Protein AF-A0A9E3WDY3-F1 (afdb_monomer_lite)

Radius of gyration: 17.1 Å; chains: 1; bounding box: 46×29×42 Å

Foldseek 3Di:
DVVVVVLVVLCVVCVPDQLVRDDLVLLLPQSSLVNSCVNCVVVVHDDPSSVVNNVVSVVVVVVVVVVVVVVVVVVCVVVDDD

pLDDT: mean 90.79, std 11.19, range [48.81, 98.44]

Secondary structure (DSSP, 8-state):
-THHHHHHHHHHHHHT--GGGS-HHHHTSHHHHHHHHH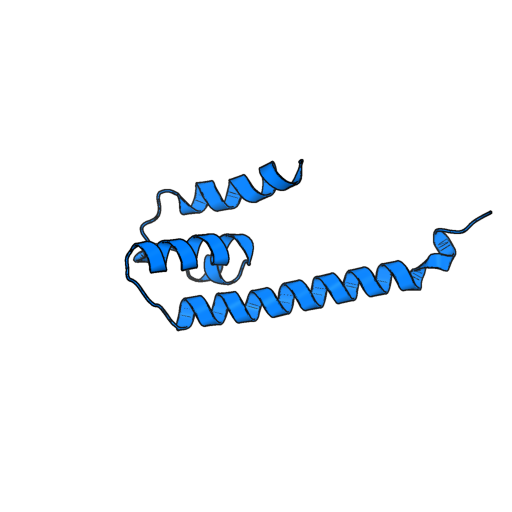HHHHTT---HHHHHHHHHHHHHHHHHHHHHHHHHHHTGGGT---

Sequence (82 aa):
SPLMFIAIIPAYLVMYKMPNEIPISYFAIPVFGTISVFKELLYGIVNMTHIGIFVFSSIIYVGISVYLAALMFKQEWALFRV

Structure (mmCIF, N/CA/C/O backbone):
data_AF-A0A9E3WDY3-F1
#
_entry.id   AF-A0A9E3WDY3-F1
#
loop_
_atom_site.group_PDB
_atom_site.id
_atom_site.type_symbol
_atom_site.label_atom_id
_atom_site.label_alt_id
_atom_site.label_comp_id
_atom_site.label_asym_id
_atom_site.label_entity_id
_atom_site.label_seq_id
_atom_site.pdbx_PDB_ins_code
_atom_site.Cartn_x
_atom_site.Cartn_y
_atom_site.Cartn_z
_atom_site.occupancy
_atom_site.B_iso_or_equiv
_atom_site.auth_seq_id
_atom_site.auth_comp_id
_atom_site.auth_asym_id
_atom_site.auth_atom_id
_atom_site.pdbx_PDB_model_num
ATOM 1 N N . SER A 1 1 ? -12.234 14.191 -6.469 1.00 82.56 1 SER A N 1
ATOM 2 C CA . SER A 1 1 ? -12.301 13.556 -5.135 1.00 82.56 1 SER A CA 1
ATOM 3 C C . SER A 1 1 ? -10.957 13.728 -4.442 1.00 82.56 1 SER A C 1
ATOM 5 O O . SER A 1 1 ? -9.955 13.508 -5.117 1.00 82.56 1 SER A O 1
ATOM 7 N N . PRO A 1 2 ? -10.903 14.089 -3.145 1.00 85.50 2 PRO A N 1
ATOM 8 C CA . PRO A 1 2 ? -9.656 14.173 -2.372 1.00 85.50 2 PRO A CA 1
ATOM 9 C C . PRO A 1 2 ? -8.782 12.909 -2.451 1.00 85.50 2 PRO A C 1
ATOM 11 O O . PRO A 1 2 ? -7.559 12.997 -2.419 1.00 85.50 2 PRO A O 1
ATOM 14 N N . LEU A 1 3 ? -9.400 11.741 -2.664 1.00 85.31 3 LEU A N 1
ATOM 15 C CA . LEU A 1 3 ? -8.712 10.457 -2.851 1.00 85.31 3 LEU A CA 1
ATOM 16 C C . LEU A 1 3 ? -7.748 10.447 -4.046 1.00 85.31 3 LEU A C 1
ATOM 18 O O . LEU A 1 3 ? -6.741 9.746 -4.024 1.00 85.31 3 LEU A O 1
ATOM 22 N N . MET A 1 4 ? -8.032 11.245 -5.079 1.00 87.19 4 MET A N 1
ATOM 23 C CA . MET A 1 4 ? -7.197 11.316 -6.276 1.00 87.19 4 MET A CA 1
ATOM 24 C C . MET A 1 4 ? -5.799 11.855 -5.952 1.00 87.19 4 MET A C 1
ATOM 26 O O . MET A 1 4 ? -4.819 11.337 -6.474 1.00 87.19 4 MET A O 1
ATOM 30 N N . PHE A 1 5 ? -5.686 12.828 -5.041 1.00 86.38 5 PHE A N 1
ATOM 31 C CA . PHE A 1 5 ? -4.388 13.368 -4.626 1.00 86.38 5 PHE A CA 1
ATOM 32 C C . PHE A 1 5 ? -3.522 12.309 -3.943 1.00 86.38 5 PHE A C 1
ATOM 34 O O . PHE A 1 5 ? -2.321 12.243 -4.186 1.00 86.38 5 PHE A O 1
ATOM 41 N N . ILE A 1 6 ? -4.139 11.435 -3.145 1.00 88.38 6 ILE A N 1
ATOM 42 C CA . ILE A 1 6 ? -3.441 10.330 -2.481 1.00 88.38 6 ILE A CA 1
ATOM 43 C C . ILE A 1 6 ? -2.992 9.289 -3.511 1.00 88.38 6 ILE A C 1
ATOM 45 O O . ILE A 1 6 ? -1.868 8.807 -3.432 1.00 88.38 6 ILE A O 1
ATOM 49 N N . ALA A 1 7 ? -3.837 8.972 -4.497 1.00 86.00 7 ALA A N 1
ATOM 50 C CA . ALA A 1 7 ? -3.520 8.006 -5.553 1.00 86.00 7 ALA A CA 1
ATOM 51 C C . ALA A 1 7 ? -2.436 8.501 -6.531 1.00 86.00 7 ALA A C 1
ATOM 53 O O . ALA A 1 7 ? -1.701 7.700 -7.105 1.00 86.00 7 ALA A O 1
ATOM 54 N N . ILE A 1 8 ? -2.306 9.816 -6.698 1.00 91.62 8 ILE A N 1
ATOM 55 C CA . ILE A 1 8 ? -1.306 10.438 -7.570 1.00 91.62 8 ILE A CA 1
ATOM 56 C C . ILE A 1 8 ? 0.128 10.238 -7.045 1.00 91.62 8 ILE A C 1
ATOM 58 O O . ILE A 1 8 ? 1.044 10.007 -7.834 1.00 91.62 8 ILE A O 1
ATOM 62 N N . ILE A 1 9 ? 0.334 10.285 -5.726 1.00 91.06 9 ILE A N 1
ATOM 63 C CA . ILE A 1 9 ? 1.658 10.132 -5.098 1.00 91.06 9 ILE A CA 1
ATOM 64 C C . ILE A 1 9 ? 2.356 8.815 -5.508 1.00 91.06 9 ILE A C 1
ATOM 66 O O . ILE A 1 9 ? 3.467 8.881 -6.043 1.00 91.06 9 ILE A O 1
ATOM 70 N N . PRO A 1 10 ? 1.753 7.621 -5.325 1.00 91.88 10 PRO A N 1
ATOM 71 C CA . PRO A 1 10 ? 2.379 6.365 -5.727 1.00 91.88 10 PRO A CA 1
ATOM 72 C C . PRO A 1 10 ? 2.589 6.268 -7.240 1.00 91.88 10 PRO A C 1
ATOM 74 O O . PRO A 1 10 ? 3.618 5.750 -7.674 1.00 91.88 10 PRO A O 1
ATOM 77 N N . ALA A 1 11 ? 1.672 6.814 -8.046 1.00 90.94 11 ALA A N 1
ATOM 78 C CA . ALA A 1 11 ? 1.817 6.832 -9.499 1.00 90.94 11 ALA A CA 1
ATOM 79 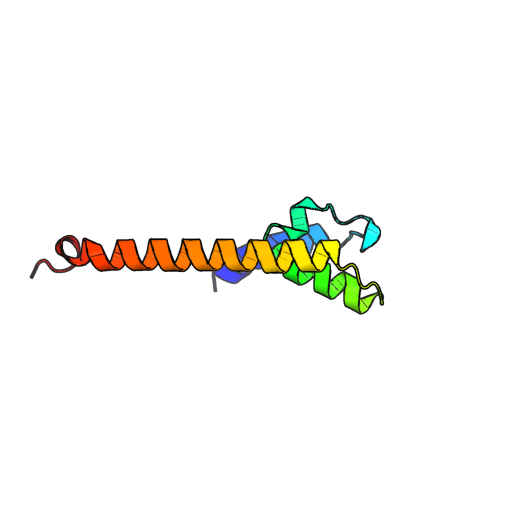C C . ALA A 1 11 ? 3.081 7.586 -9.938 1.00 90.94 11 ALA A C 1
ATOM 81 O O . ALA A 1 11 ? 3.871 7.046 -10.713 1.00 90.94 11 ALA A O 1
ATOM 82 N N . TYR A 1 12 ? 3.331 8.780 -9.390 1.00 93.31 12 TYR A N 1
ATOM 83 C CA . TYR A 1 12 ? 4.541 9.545 -9.710 1.00 93.31 12 TYR A CA 1
ATOM 84 C C . TYR A 1 12 ? 5.825 8.891 -9.196 1.00 93.31 12 TYR A C 1
ATOM 86 O O . TYR A 1 12 ? 6.833 8.899 -9.903 1.00 93.31 12 TYR A O 1
ATOM 94 N N . LEU A 1 13 ? 5.798 8.287 -8.007 1.00 93.06 13 LEU A N 1
ATOM 95 C CA . LEU A 1 13 ? 6.966 7.606 -7.435 1.00 93.06 13 LEU A CA 1
ATOM 96 C C . LEU A 1 13 ? 7.404 6.378 -8.250 1.00 93.06 13 LEU A C 1
ATOM 98 O O . LEU A 1 13 ? 8.591 6.049 -8.285 1.00 93.06 13 LEU A O 1
ATOM 102 N N . VAL A 1 14 ? 6.463 5.710 -8.920 1.00 94.25 14 VAL A N 1
ATOM 103 C CA . VAL A 1 14 ? 6.750 4.565 -9.799 1.00 94.25 14 VAL A CA 1
ATOM 104 C C . VAL A 1 14 ? 7.023 5.000 -11.240 1.00 94.25 14 VAL A C 1
ATOM 106 O O . VAL A 1 14 ? 7.653 4.247 -11.981 1.00 94.25 14 VAL A O 1
ATOM 109 N N . MET A 1 15 ? 6.592 6.193 -11.660 1.00 93.50 15 MET A N 1
ATOM 110 C CA . MET A 1 15 ? 6.560 6.617 -13.066 1.00 93.50 15 MET A CA 1
ATOM 111 C C . MET A 1 15 ? 7.891 6.405 -13.798 1.00 93.50 15 MET A C 1
ATOM 113 O O . MET A 1 15 ? 7.916 5.708 -14.811 1.00 93.50 15 MET A O 1
ATOM 117 N N . TYR A 1 16 ? 8.990 6.907 -13.232 1.00 92.69 16 TYR A N 1
ATOM 118 C CA . TYR A 1 16 ? 10.324 6.875 -13.847 1.00 92.69 16 TYR A CA 1
ATOM 119 C C . TYR A 1 16 ? 11.164 5.634 -13.517 1.00 92.69 16 TYR A C 1
ATOM 121 O O . TYR A 1 16 ? 12.317 5.559 -13.926 1.00 92.69 16 TYR A O 1
ATOM 129 N N . LYS A 1 17 ? 10.616 4.666 -12.777 1.00 94.25 17 LYS A N 1
ATOM 130 C CA . LYS A 1 17 ? 11.320 3.417 -12.462 1.00 94.25 17 LYS A CA 1
ATOM 131 C C . LYS A 1 17 ? 11.093 2.382 -13.555 1.00 94.25 17 LYS A C 1
ATOM 133 O O . LYS A 1 17 ? 9.941 2.167 -13.965 1.00 94.25 17 LYS A O 1
ATOM 138 N N . MET A 1 18 ? 12.164 1.713 -13.976 1.00 94.62 18 MET A N 1
ATOM 139 C CA . MET A 1 18 ? 12.040 0.501 -14.784 1.00 94.62 18 MET A CA 1
ATOM 140 C C . MET A 1 18 ? 11.430 -0.628 -13.936 1.00 94.62 18 MET A C 1
ATOM 142 O O . MET A 1 18 ? 11.612 -0.624 -12.717 1.00 94.62 18 MET A O 1
ATOM 146 N N . PRO A 1 19 ? 10.703 -1.595 -14.529 1.00 92.56 19 PRO A N 1
ATOM 147 C CA . PRO A 1 19 ? 10.034 -2.652 -13.763 1.00 92.56 19 PRO A CA 1
ATOM 148 C C . PRO A 1 19 ? 10.971 -3.432 -12.823 1.00 92.56 19 PRO A C 1
ATOM 150 O O . PRO A 1 19 ? 10.613 -3.729 -11.689 1.00 92.56 19 PRO A O 1
ATOM 153 N N . ASN A 1 20 ? 12.205 -3.689 -13.261 1.00 91.19 20 ASN A N 1
ATOM 154 C CA . ASN A 1 20 ? 13.251 -4.381 -12.500 1.00 91.19 20 ASN A CA 1
ATOM 155 C C . ASN A 1 20 ? 13.897 -3.535 -11.382 1.00 91.19 20 ASN A C 1
ATOM 157 O O . ASN A 1 20 ? 14.613 -4.078 -10.546 1.00 91.19 20 ASN A O 1
ATOM 161 N N . GLU A 1 21 ? 13.657 -2.224 -11.357 1.00 94.69 21 GLU A N 1
ATOM 162 C CA . GLU A 1 21 ? 14.187 -1.283 -10.357 1.00 94.69 21 GLU A CA 1
ATOM 163 C C . GLU A 1 21 ? 13.150 -0.926 -9.279 1.00 94.69 21 GLU A C 1
ATOM 165 O O . GLU A 1 21 ? 13.410 -0.108 -8.384 1.00 94.69 21 GLU A O 1
ATOM 170 N N . ILE A 1 22 ? 11.941 -1.486 -9.378 1.00 95.31 22 ILE A N 1
ATOM 171 C CA . ILE A 1 22 ? 10.881 -1.255 -8.401 1.00 95.31 22 ILE A CA 1
ATOM 172 C C . ILE A 1 22 ? 11.250 -1.986 -7.102 1.00 95.31 22 ILE A C 1
ATOM 174 O O . ILE A 1 22 ? 11.426 -3.205 -7.113 1.00 95.31 22 ILE A O 1
ATOM 178 N N . PRO A 1 23 ? 11.359 -1.277 -5.961 1.00 95.56 23 PRO A N 1
ATOM 179 C CA . PRO A 1 23 ? 11.675 -1.913 -4.689 1.00 95.56 23 PRO A CA 1
ATOM 180 C C . PRO A 1 23 ? 10.612 -2.939 -4.297 1.00 95.56 23 PRO A C 1
ATOM 182 O O . PRO A 1 23 ? 9.417 -2.664 -4.397 1.00 95.56 23 PRO A O 1
ATOM 185 N N . ILE A 1 24 ? 11.029 -4.078 -3.742 1.00 95.69 24 ILE A N 1
ATOM 186 C CA . ILE A 1 24 ? 10.093 -5.137 -3.333 1.00 95.69 24 ILE A CA 1
ATOM 187 C C . ILE A 1 24 ? 9.055 -4.660 -2.300 1.00 95.69 24 ILE A C 1
ATOM 189 O O . ILE A 1 24 ? 7.920 -5.131 -2.279 1.00 95.69 24 ILE A O 1
ATOM 193 N N . SER A 1 25 ? 9.409 -3.660 -1.485 1.00 95.38 25 SER A N 1
ATOM 194 C CA . SER A 1 25 ? 8.507 -3.036 -0.511 1.00 95.38 25 SER A CA 1
ATOM 195 C C . SER A 1 25 ? 7.296 -2.351 -1.152 1.00 95.38 25 SER A C 1
ATOM 197 O O . SER A 1 25 ? 6.249 -2.257 -0.516 1.00 95.38 25 SER A O 1
ATOM 199 N N . TYR A 1 26 ? 7.393 -1.908 -2.410 1.00 95.88 26 TYR A N 1
ATOM 200 C CA . TYR A 1 26 ? 6.285 -1.253 -3.110 1.00 95.88 26 TYR A CA 1
ATOM 201 C C . TYR A 1 26 ? 5.163 -2.242 -3.424 1.00 95.88 26 TYR A C 1
ATOM 203 O O . TYR A 1 26 ? 3.992 -1.876 -3.386 1.00 95.88 26 TYR A O 1
ATOM 211 N N . PHE A 1 27 ? 5.493 -3.514 -3.644 1.00 97.06 27 PHE A N 1
ATOM 212 C CA . PHE A 1 27 ? 4.497 -4.555 -3.880 1.00 97.06 27 PHE A CA 1
ATOM 213 C C . PHE A 1 27 ? 3.684 -4.882 -2.623 1.00 97.06 27 PHE A C 1
ATOM 215 O O . PHE A 1 27 ? 2.552 -5.336 -2.735 1.00 97.06 27 PHE A O 1
ATOM 222 N N . ALA A 1 28 ? 4.200 -4.590 -1.424 1.00 97.31 28 ALA A N 1
ATOM 223 C CA . ALA A 1 28 ? 3.467 -4.796 -0.177 1.00 97.31 28 ALA A CA 1
ATOM 224 C C . ALA A 1 28 ? 2.397 -3.719 0.088 1.00 97.31 28 ALA A C 1
ATOM 226 O O . ALA A 1 28 ? 1.489 -3.957 0.880 1.00 97.31 28 ALA A O 1
ATOM 227 N N . ILE A 1 29 ? 2.458 -2.557 -0.570 1.00 96.31 29 ILE A N 1
ATOM 228 C CA . ILE A 1 29 ? 1.461 -1.490 -0.408 1.00 96.31 29 ILE A CA 1
ATOM 229 C C . ILE A 1 29 ? 0.446 -1.600 -1.555 1.00 96.31 29 ILE A C 1
ATOM 231 O O . ILE A 1 29 ? 0.848 -1.409 -2.701 1.00 96.31 29 ILE A O 1
ATOM 235 N N . PRO A 1 30 ? -0.860 -1.830 -1.311 1.00 95.00 30 PRO A N 1
ATOM 236 C CA . PRO A 1 30 ? -1.808 -2.212 -2.367 1.00 95.00 30 PRO A CA 1
ATOM 237 C C . PRO A 1 30 ? -1.842 -1.276 -3.583 1.00 95.00 30 PRO A C 1
ATOM 239 O O . PRO A 1 30 ? -1.836 -1.732 -4.726 1.00 95.00 30 PRO A O 1
ATOM 242 N N . VAL A 1 31 ? -1.819 0.043 -3.361 1.00 94.69 31 VAL A N 1
ATOM 243 C CA . VAL A 1 31 ? -1.858 1.029 -4.456 1.00 94.69 31 VAL A CA 1
ATOM 244 C C . VAL A 1 31 ? -0.570 0.998 -5.288 1.00 94.69 31 VAL A C 1
ATOM 246 O O . VAL A 1 31 ? -0.632 0.985 -6.515 1.00 94.69 31 VAL A O 1
ATOM 249 N N . PHE A 1 32 ? 0.596 0.923 -4.640 1.00 96.25 32 PHE A N 1
ATOM 250 C CA . PHE A 1 32 ? 1.878 0.778 -5.337 1.00 96.25 32 PHE A CA 1
ATOM 251 C C . PHE A 1 32 ? 1.985 -0.573 -6.048 1.00 96.25 32 PHE A C 1
ATOM 253 O O . PHE A 1 32 ? 2.415 -0.614 -7.199 1.00 96.25 32 PHE A O 1
ATOM 260 N N . GLY A 1 33 ? 1.575 -1.658 -5.390 1.00 96.06 33 GLY A N 1
ATOM 261 C CA . GLY A 1 33 ? 1.598 -3.011 -5.935 1.00 96.06 33 GLY A CA 1
ATOM 262 C C . GLY A 1 33 ? 0.723 -3.141 -7.175 1.00 96.06 33 GLY A C 1
ATOM 263 O O . GLY A 1 33 ? 1.175 -3.697 -8.168 1.00 96.06 33 GLY A O 1
ATOM 264 N N . THR A 1 34 ? -0.458 -2.517 -7.182 1.00 95.50 34 THR A N 1
ATOM 265 C CA . THR A 1 34 ? -1.345 -2.494 -8.358 1.00 95.50 34 THR A CA 1
ATOM 266 C C . THR A 1 34 ? -0.643 -1.867 -9.565 1.00 95.50 34 THR A C 1
ATOM 268 O O . THR A 1 34 ? -0.587 -2.467 -10.636 1.00 95.50 34 THR A O 1
ATOM 271 N N . ILE A 1 35 ? -0.060 -0.677 -9.387 1.00 95.94 35 ILE A N 1
ATOM 272 C CA . ILE A 1 35 ? 0.633 0.053 -10.461 1.00 95.94 35 ILE A CA 1
ATOM 273 C C . ILE A 1 35 ? 1.878 -0.718 -10.922 1.00 95.94 35 ILE A C 1
ATOM 275 O O . ILE A 1 35 ? 2.150 -0.799 -12.118 1.00 95.94 35 ILE A O 1
ATOM 279 N N . SER A 1 36 ? 2.625 -1.293 -9.980 1.00 96.94 36 SER A N 1
ATOM 280 C CA . SER A 1 36 ? 3.898 -1.969 -10.244 1.00 96.94 36 SER A CA 1
ATOM 281 C C . SER A 1 36 ? 3.705 -3.314 -10.944 1.00 96.94 36 SER A C 1
ATOM 283 O O . SER A 1 36 ? 4.352 -3.550 -11.958 1.00 96.94 36 SER A O 1
ATOM 285 N N . VAL A 1 37 ? 2.772 -4.154 -10.481 1.00 97.06 37 VAL A N 1
ATOM 286 C CA . VAL A 1 37 ? 2.428 -5.426 -11.145 1.00 97.06 37 VAL A CA 1
ATOM 287 C C . VAL A 1 37 ? 1.874 -5.159 -12.540 1.00 97.06 37 VAL A C 1
ATOM 289 O O . VAL A 1 37 ? 2.266 -5.820 -13.498 1.00 97.06 37 VAL A O 1
ATOM 292 N N . PHE A 1 38 ? 1.004 -4.156 -12.690 1.00 96.44 38 PHE A N 1
ATOM 293 C CA . PHE A 1 38 ? 0.486 -3.798 -14.008 1.00 96.44 38 PHE A CA 1
ATOM 294 C C . PHE A 1 38 ? 1.605 -3.328 -14.944 1.00 96.44 38 PHE A C 1
ATOM 296 O O . PHE A 1 38 ? 1.657 -3.737 -16.102 1.00 96.44 38 PHE A O 1
ATOM 303 N N . LYS A 1 39 ? 2.550 -2.530 -14.433 1.00 95.38 39 LYS A N 1
ATOM 304 C CA . LYS A 1 39 ? 3.740 -2.120 -15.183 1.00 95.38 39 LYS A CA 1
ATOM 305 C C . LYS A 1 39 ? 4.601 -3.325 -15.587 1.00 95.38 39 LYS A C 1
ATOM 307 O O . LYS A 1 39 ? 5.007 -3.380 -16.740 1.00 95.38 39 LYS A O 1
ATOM 312 N N . GLU A 1 40 ? 4.853 -4.295 -14.710 1.00 96.94 40 GLU A N 1
ATOM 313 C CA . GLU A 1 40 ? 5.584 -5.522 -15.077 1.00 96.94 40 GLU A CA 1
ATOM 314 C C . GLU A 1 40 ? 4.898 -6.283 -16.217 1.00 96.94 40 GLU A C 1
ATOM 316 O O . GLU A 1 40 ? 5.552 -6.630 -17.204 1.00 96.94 40 GLU A O 1
ATOM 321 N N . LEU A 1 41 ? 3.574 -6.447 -16.137 1.00 96.19 41 LEU A N 1
ATOM 322 C CA . LEU A 1 41 ? 2.783 -7.115 -17.172 1.00 96.19 41 LEU A CA 1
ATOM 323 C C . LEU A 1 41 ? 2.868 -6.400 -18.528 1.00 96.19 41 LEU A C 1
ATOM 325 O O . LEU A 1 41 ? 3.020 -7.064 -19.552 1.00 96.19 41 LEU A O 1
ATOM 329 N N . LEU A 1 42 ? 2.830 -5.062 -18.550 1.00 96.19 42 LEU A N 1
ATOM 330 C CA . LEU A 1 42 ? 2.988 -4.271 -19.781 1.00 96.19 42 LEU A CA 1
ATOM 331 C C . LEU A 1 42 ? 4.362 -4.459 -20.443 1.00 96.19 42 LEU A C 1
ATOM 333 O O . LEU A 1 42 ? 4.481 -4.307 -21.656 1.00 96.19 42 LEU A O 1
ATOM 337 N N . TYR A 1 43 ? 5.385 -4.806 -19.662 1.00 96.19 43 TYR A N 1
ATOM 338 C CA . TYR A 1 43 ? 6.731 -5.116 -20.149 1.00 96.19 43 TYR A CA 1
ATOM 339 C C . TYR A 1 43 ? 6.934 -6.615 -20.433 1.00 96.19 43 TYR A C 1
ATOM 341 O O . TYR A 1 43 ? 8.045 -7.033 -20.754 1.00 96.19 43 TYR A O 1
ATOM 349 N N . GLY A 1 44 ? 5.883 -7.435 -20.320 1.00 96.19 44 GLY A N 1
ATOM 350 C CA . GLY A 1 44 ? 5.956 -8.883 -20.527 1.00 96.19 44 GLY A CA 1
ATOM 351 C C . GLY A 1 44 ? 6.657 -9.642 -19.395 1.00 96.19 44 GLY A C 1
ATOM 352 O O . GLY A 1 44 ? 7.055 -10.790 -19.582 1.00 96.19 44 GLY A O 1
ATOM 353 N N . ILE A 1 45 ? 6.823 -9.022 -18.225 1.00 96.56 4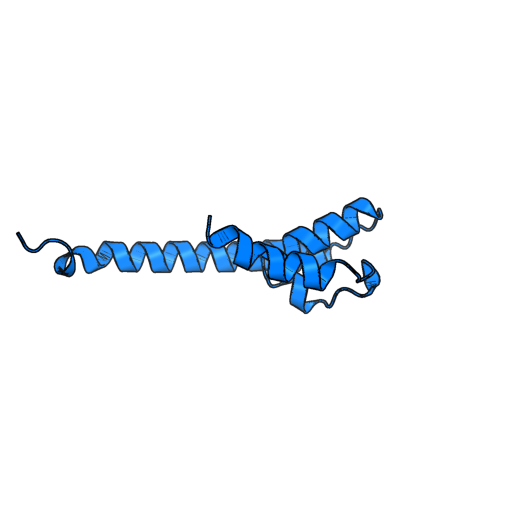5 ILE A N 1
ATOM 354 C CA . ILE A 1 45 ? 7.477 -9.617 -17.058 1.00 96.56 45 ILE A CA 1
ATOM 355 C C . ILE A 1 45 ? 6.397 -10.192 -16.140 1.00 96.56 45 ILE A C 1
ATOM 357 O O . ILE A 1 45 ? 5.515 -9.475 -15.673 1.00 96.56 45 ILE A O 1
ATOM 361 N N . VAL A 1 46 ? 6.480 -11.493 -15.850 1.00 95.88 46 VAL A N 1
ATOM 362 C CA . VAL A 1 46 ? 5.579 -12.167 -14.904 1.00 95.88 46 VAL A CA 1
ATOM 363 C C . VAL A 1 46 ? 6.383 -12.645 -13.703 1.00 95.88 46 VAL A C 1
ATOM 365 O O . VAL A 1 46 ? 6.966 -13.730 -13.713 1.00 95.88 46 VAL A O 1
ATOM 368 N N . ASN A 1 47 ? 6.421 -11.825 -12.654 1.00 96.44 47 ASN A N 1
ATOM 369 C CA . ASN A 1 47 ? 7.107 -12.153 -11.412 1.00 96.44 47 ASN A CA 1
ATOM 370 C C . ASN A 1 47 ? 6.108 -12.657 -10.357 1.00 96.44 47 ASN A C 1
ATOM 372 O O . ASN A 1 47 ? 5.389 -11.883 -9.723 1.00 96.44 47 ASN A O 1
ATOM 376 N N . MET A 1 48 ? 6.085 -13.976 -10.144 1.00 96.50 48 MET A N 1
ATOM 377 C CA . MET A 1 48 ? 5.160 -14.616 -9.198 1.00 96.50 48 MET A CA 1
ATOM 378 C C . MET A 1 48 ? 5.386 -14.182 -7.747 1.00 96.50 48 MET A C 1
ATOM 380 O O . MET A 1 48 ? 4.431 -14.120 -6.976 1.00 96.50 48 MET A O 1
ATOM 384 N N . THR A 1 49 ? 6.618 -13.828 -7.375 1.00 96.94 49 THR A N 1
ATOM 385 C CA . THR A 1 49 ? 6.932 -13.317 -6.035 1.00 96.94 49 THR A CA 1
ATOM 386 C C . THR A 1 49 ? 6.278 -11.958 -5.814 1.00 96.94 49 THR A C 1
ATOM 388 O O . THR A 1 49 ? 5.625 -11.740 -4.795 1.00 96.94 49 THR A O 1
ATOM 391 N N . HIS A 1 50 ? 6.405 -11.054 -6.783 1.00 97.44 50 HIS A N 1
ATOM 392 C CA . HIS A 1 50 ? 5.816 -9.717 -6.712 1.00 97.44 50 HIS A CA 1
ATOM 393 C C . HIS A 1 50 ? 4.285 -9.766 -6.686 1.00 97.44 50 HIS A C 1
ATOM 395 O O . HIS A 1 50 ? 3.661 -9.115 -5.846 1.00 97.44 50 HIS A O 1
ATOM 401 N N . ILE A 1 51 ? 3.686 -10.605 -7.538 1.00 97.75 51 ILE A N 1
ATOM 402 C CA . ILE A 1 51 ? 2.238 -10.850 -7.546 1.00 97.75 51 ILE A CA 1
ATOM 403 C C . ILE A 1 51 ? 1.781 -11.439 -6.206 1.00 97.75 51 ILE A C 1
ATOM 405 O O . ILE A 1 51 ? 0.801 -10.967 -5.632 1.00 97.75 51 ILE A O 1
ATOM 409 N N . GLY A 1 52 ? 2.499 -12.435 -5.680 1.00 97.94 52 GLY A N 1
ATOM 410 C CA . GLY A 1 52 ? 2.174 -13.072 -4.405 1.00 97.94 52 GLY A CA 1
ATOM 411 C C . GLY A 1 52 ? 2.176 -12.085 -3.237 1.00 97.94 52 GLY A C 1
ATOM 412 O O . GLY A 1 52 ? 1.215 -12.048 -2.469 1.00 97.94 52 GLY A O 1
ATOM 413 N N . ILE A 1 53 ? 3.210 -11.240 -3.141 1.00 98.25 53 ILE A N 1
ATOM 414 C CA . ILE A 1 53 ? 3.305 -10.190 -2.114 1.00 98.25 53 ILE A CA 1
ATOM 415 C C . ILE A 1 53 ? 2.134 -9.210 -2.236 1.00 98.25 53 ILE A C 1
ATOM 417 O O . ILE A 1 53 ? 1.488 -8.918 -1.231 1.00 98.25 53 ILE A O 1
ATOM 421 N N . PHE A 1 54 ? 1.839 -8.744 -3.452 1.00 98.00 54 PHE A N 1
ATOM 422 C CA . PHE A 1 54 ? 0.746 -7.808 -3.712 1.00 98.00 54 PHE A CA 1
ATOM 423 C C . PHE A 1 54 ? -0.628 -8.366 -3.330 1.00 98.00 54 PHE A C 1
ATOM 425 O O . PHE A 1 54 ? -1.414 -7.683 -2.669 1.00 98.00 54 PHE A O 1
ATOM 432 N N . VAL A 1 55 ? -0.933 -9.602 -3.726 1.00 98.06 55 VAL A N 1
ATOM 433 C CA . VAL A 1 55 ? -2.227 -10.225 -3.418 1.00 98.06 55 VAL A CA 1
ATOM 434 C C . VAL A 1 55 ? -2.357 -10.456 -1.916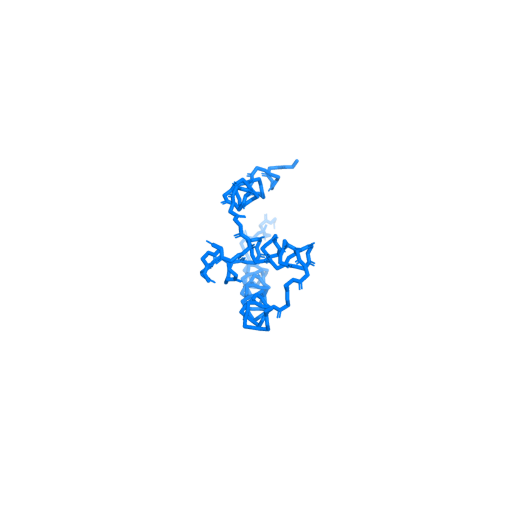 1.00 98.06 55 VAL A C 1
ATOM 436 O O . VAL A 1 55 ? -3.370 -10.087 -1.320 1.00 98.06 55 VAL A O 1
ATOM 439 N N . PHE A 1 56 ? -1.321 -11.017 -1.288 1.00 98.25 56 PHE A N 1
ATOM 440 C CA . PHE A 1 56 ? -1.332 -11.306 0.142 1.00 98.25 56 PHE A CA 1
ATOM 441 C C . PHE A 1 56 ? -1.479 -10.034 0.984 1.00 98.25 56 PHE A C 1
ATOM 443 O O . PHE A 1 56 ? -2.326 -9.979 1.878 1.00 98.25 56 PHE A O 1
ATOM 450 N N . SER A 1 57 ? -0.716 -8.982 0.672 1.00 97.81 57 SER A N 1
ATOM 451 C CA . SER A 1 57 ? -0.831 -7.714 1.388 1.00 97.81 57 SER A CA 1
ATOM 452 C C . SER A 1 57 ? -2.200 -7.070 1.176 1.00 97.81 57 SER A C 1
ATOM 454 O O . SER A 1 57 ? -2.812 -6.618 2.141 1.00 97.81 57 SER A O 1
ATOM 456 N N . SER A 1 58 ? -2.739 -7.093 -0.046 1.00 97.50 58 SER A N 1
ATOM 457 C CA . SER A 1 58 ? -4.063 -6.535 -0.343 1.00 97.50 58 SER A CA 1
ATOM 458 C C . SER A 1 58 ? -5.165 -7.207 0.473 1.00 97.50 58 SER A C 1
ATOM 460 O O . SER A 1 58 ? -6.021 -6.512 1.022 1.00 97.50 58 SER A O 1
ATOM 462 N N . ILE A 1 59 ? -5.111 -8.533 0.631 1.00 98.44 59 ILE A N 1
ATOM 463 C CA . ILE A 1 59 ? -6.043 -9.275 1.491 1.00 98.44 59 ILE A CA 1
ATOM 464 C C . ILE A 1 59 ? -5.922 -8.814 2.950 1.00 98.44 59 ILE A C 1
ATOM 466 O O . ILE A 1 59 ? -6.945 -8.565 3.590 1.00 98.44 59 ILE A O 1
ATOM 470 N N . ILE A 1 60 ? -4.699 -8.644 3.467 1.00 98.38 60 ILE A N 1
ATOM 471 C CA . ILE A 1 60 ? -4.473 -8.144 4.833 1.00 98.38 60 ILE A CA 1
ATOM 472 C C . ILE A 1 60 ? -5.071 -6.745 5.008 1.00 98.38 60 ILE A C 1
ATOM 474 O O . ILE A 1 60 ? -5.823 -6.518 5.956 1.00 98.38 60 ILE A O 1
ATOM 478 N N . TYR A 1 61 ? -4.774 -5.812 4.099 1.00 97.50 61 TYR A N 1
ATOM 479 C CA . TYR A 1 61 ? -5.284 -4.442 4.178 1.00 97.50 61 TYR A CA 1
ATOM 480 C C . TYR A 1 61 ? -6.814 -4.405 4.143 1.00 97.50 61 TYR A C 1
ATOM 482 O O . TYR A 1 61 ? -7.419 -3.737 4.979 1.00 97.50 61 TYR A O 1
ATOM 490 N N . VAL A 1 62 ? -7.446 -5.166 3.243 1.00 97.62 62 VAL A N 1
ATOM 491 C CA . VAL A 1 62 ? -8.912 -5.278 3.182 1.00 97.62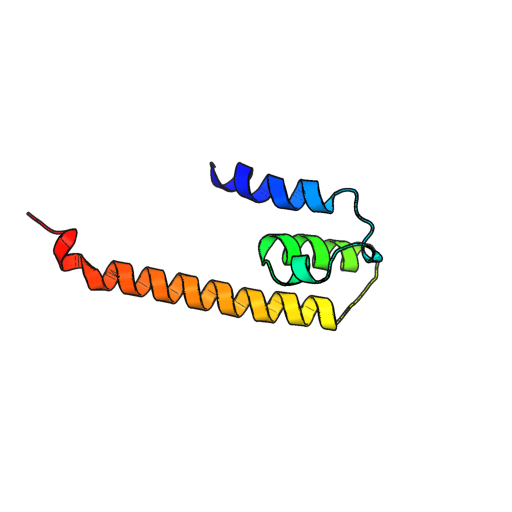 62 VAL A CA 1
ATOM 492 C C . VAL A 1 62 ? -9.467 -5.849 4.485 1.00 97.62 62 VAL A C 1
ATOM 494 O O . VAL A 1 62 ? -10.404 -5.281 5.044 1.00 97.62 62 VAL A O 1
ATOM 497 N N . GLY A 1 63 ? -8.873 -6.926 5.003 1.00 98.19 63 GLY A N 1
ATOM 498 C CA . GLY A 1 63 ? -9.290 -7.540 6.262 1.00 98.19 63 GLY A CA 1
ATOM 499 C C . GLY A 1 63 ? -9.240 -6.559 7.435 1.00 98.19 63 GLY A C 1
ATOM 500 O O . GLY A 1 63 ? -10.213 -6.440 8.180 1.00 98.19 63 GLY A O 1
ATOM 501 N N . ILE A 1 64 ? -8.148 -5.797 7.558 1.00 98.00 64 ILE A N 1
ATOM 502 C CA . ILE A 1 64 ? -7.996 -4.762 8.590 1.00 98.00 64 ILE A CA 1
ATOM 503 C C . ILE A 1 64 ? -9.030 -3.650 8.397 1.00 98.00 64 ILE A C 1
ATOM 505 O O . ILE A 1 64 ? -9.685 -3.259 9.361 1.00 98.00 64 ILE A O 1
ATOM 509 N N . SER A 1 65 ? -9.215 -3.146 7.175 1.00 96.31 65 SER A N 1
ATOM 510 C CA . SER A 1 65 ? -10.187 -2.083 6.899 1.00 96.31 65 SER A CA 1
ATOM 511 C C . SER A 1 65 ? -11.614 -2.500 7.247 1.00 96.31 65 SER A C 1
ATOM 513 O O . SER A 1 65 ? -12.327 -1.740 7.902 1.00 96.31 65 SER A O 1
ATOM 515 N N . VAL A 1 66 ? -12.021 -3.713 6.866 1.00 96.75 66 VAL A N 1
ATOM 516 C CA . VAL A 1 66 ? -13.346 -4.255 7.196 1.00 96.75 66 VAL A CA 1
ATOM 517 C C . VAL A 1 66 ? -13.493 -4.441 8.704 1.00 96.75 66 VAL A C 1
ATOM 519 O O . VAL A 1 66 ? -14.522 -4.072 9.267 1.00 96.75 66 VAL A O 1
ATOM 522 N N . TYR A 1 67 ? -12.464 -4.962 9.375 1.00 96.12 67 TYR A N 1
ATOM 523 C CA . TYR A 1 67 ? -12.471 -5.134 10.826 1.00 96.12 67 TYR A CA 1
ATOM 524 C C . TYR A 1 67 ? -12.625 -3.798 11.565 1.00 96.12 67 TYR A C 1
ATOM 526 O O . TYR A 1 67 ? -13.480 -3.673 12.442 1.00 96.12 67 TYR A O 1
ATOM 534 N N . LEU A 1 68 ? -11.849 -2.779 11.184 1.00 95.12 68 LEU A N 1
ATOM 535 C CA . LEU A 1 68 ? -11.941 -1.440 11.769 1.00 95.12 68 LEU A CA 1
ATOM 536 C C . LEU A 1 68 ? -13.310 -0.806 11.5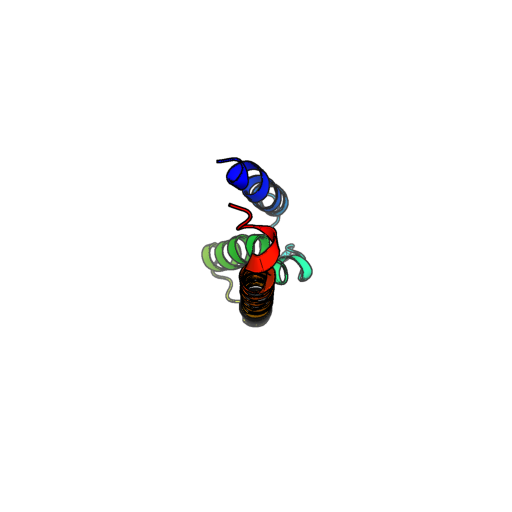15 1.00 95.12 68 LEU A C 1
ATOM 538 O O . LEU A 1 68 ? -13.914 -0.278 12.447 1.00 95.12 68 LEU A O 1
ATOM 542 N N . ALA A 1 69 ? -13.836 -0.913 10.293 1.00 92.88 69 ALA A N 1
ATOM 543 C CA . ALA A 1 69 ? -15.178 -0.436 9.979 1.00 92.88 69 ALA A CA 1
ATOM 544 C C . ALA A 1 69 ? -16.232 -1.128 10.859 1.00 92.88 69 ALA A C 1
ATOM 546 O O . ALA A 1 69 ? -17.061 -0.459 11.472 1.00 92.88 69 ALA A O 1
ATOM 547 N N . ALA A 1 70 ? -16.159 -2.454 11.005 1.00 92.38 70 ALA A N 1
ATOM 548 C CA . ALA A 1 70 ? -17.069 -3.212 11.861 1.00 92.38 70 ALA A CA 1
ATOM 549 C C . ALA A 1 70 ? -16.986 -2.788 13.340 1.00 92.38 70 ALA A C 1
ATOM 551 O O . ALA A 1 70 ? -18.009 -2.747 14.023 1.00 92.38 70 ALA A O 1
ATOM 552 N N . LEU A 1 71 ? -15.794 -2.449 13.845 1.00 90.44 71 LEU A N 1
ATOM 553 C CA . LEU A 1 71 ? -15.634 -1.905 15.198 1.00 90.44 71 LEU A CA 1
ATOM 554 C C . LEU A 1 71 ? -16.284 -0.528 15.354 1.00 90.44 71 LEU A C 1
ATOM 556 O O . LEU A 1 71 ? -16.916 -0.284 16.380 1.00 90.44 71 LEU A O 1
ATOM 560 N N . MET A 1 72 ? -16.162 0.346 14.353 1.00 86.69 72 MET A N 1
ATOM 561 C CA . MET A 1 72 ? -16.794 1.670 14.374 1.00 86.69 72 MET A CA 1
ATOM 562 C C . MET A 1 72 ? -18.322 1.559 14.436 1.00 86.69 72 MET A C 1
ATOM 564 O O . MET A 1 72 ? -18.944 2.238 15.248 1.00 86.69 72 MET A O 1
ATOM 568 N N . PHE A 1 73 ? -18.920 0.648 13.661 1.00 83.19 73 PHE A N 1
ATOM 569 C CA . PHE A 1 73 ? -20.367 0.391 13.707 1.00 83.19 73 PHE A CA 1
ATOM 570 C C . PHE A 1 73 ? -20.828 -0.219 15.041 1.00 83.19 73 PHE A C 1
ATOM 572 O O . PHE A 1 73 ? -21.903 0.089 15.539 1.00 83.19 73 PHE A O 1
ATOM 579 N N . LYS A 1 74 ? -20.002 -1.035 15.707 1.00 77.56 74 LYS A N 1
ATOM 580 C CA . LYS A 1 74 ? -20.338 -1.563 17.044 1.00 77.56 74 LYS A CA 1
ATOM 581 C C . LYS A 1 74 ? -20.371 -0.495 18.144 1.00 77.56 74 LYS A C 1
ATOM 583 O O . LYS A 1 74 ? -20.931 -0.745 19.209 1.00 77.56 74 LYS A O 1
ATOM 588 N N . GLN A 1 75 ? -19.781 0.677 17.914 1.00 66.31 75 GLN A N 1
ATOM 589 C CA . GLN A 1 75 ? -19.754 1.792 18.869 1.00 66.31 75 GLN A CA 1
ATOM 590 C C . GLN A 1 75 ? -20.919 2.784 18.680 1.00 66.31 75 GLN A C 1
ATOM 592 O O . GLN A 1 75 ? -20.890 3.880 19.238 1.00 66.31 75 GLN A O 1
ATOM 597 N N . GLU A 1 76 ? -21.976 2.395 17.958 1.00 61.09 76 GLU A N 1
ATOM 598 C CA . GLU A 1 76 ? -23.157 3.218 17.644 1.00 61.09 76 GLU A CA 1
ATOM 599 C C . GLU A 1 76 ? -23.907 3.822 18.855 1.00 61.09 76 GLU A C 1
ATOM 601 O O . GLU A 1 76 ? -24.708 4.737 18.669 1.00 61.09 76 GLU A O 1
ATOM 606 N N . TRP A 1 77 ? -23.591 3.441 20.101 1.00 60.16 77 TRP A N 1
ATOM 607 C CA . TRP A 1 77 ? -24.101 4.120 21.306 1.00 60.16 77 TRP A CA 1
ATOM 608 C C . TRP A 1 77 ? -23.673 5.600 21.420 1.00 60.16 77 TRP A C 1
ATOM 610 O O . TRP A 1 77 ? -24.299 6.361 22.156 1.00 60.16 77 TRP A O 1
ATOM 620 N N . ALA A 1 78 ? -22.622 6.026 20.706 1.00 58.38 78 ALA A N 1
ATOM 621 C CA . ALA A 1 78 ? -22.135 7.410 20.714 1.00 58.38 78 ALA A CA 1
ATOM 622 C C . ALA A 1 78 ? -22.711 8.294 19.585 1.00 58.38 78 ALA A C 1
ATOM 624 O O . ALA A 1 78 ? -22.650 9.519 19.691 1.00 58.38 78 ALA A O 1
ATOM 625 N N . LEU A 1 79 ? -23.261 7.697 18.519 1.00 61.41 79 LEU A N 1
ATOM 626 C CA . LEU A 1 79 ? -23.750 8.404 17.322 1.00 61.41 79 LEU A CA 1
ATOM 627 C C . LEU A 1 79 ? -25.245 8.748 17.390 1.00 61.41 79 LEU A C 1
ATOM 629 O O . LEU A 1 79 ? -25.661 9.757 16.827 1.00 61.41 79 LEU A O 1
ATOM 633 N N . PHE A 1 80 ? -26.041 7.965 18.120 1.00 61.19 80 PHE A N 1
ATOM 634 C CA . PHE A 1 80 ? -27.476 8.200 18.288 1.00 61.19 80 PHE A CA 1
ATOM 635 C C . PHE A 1 80 ? -27.783 8.760 19.684 1.00 61.19 80 PHE A C 1
ATOM 637 O O . PHE A 1 80 ? -28.264 8.052 20.564 1.00 61.19 80 PHE A O 1
ATOM 644 N N . ARG A 1 81 ? -27.504 10.051 19.897 1.00 58.03 81 ARG A N 1
ATOM 645 C CA . ARG A 1 81 ? -28.206 10.841 20.921 1.00 58.03 81 ARG A CA 1
ATOM 646 C C . ARG A 1 81 ? -29.290 11.655 20.220 1.00 58.03 81 ARG A C 1
ATOM 648 O O . ARG A 1 81 ? -28.987 12.696 19.641 1.00 58.03 81 ARG A O 1
ATOM 655 N N . VAL A 1 82 ? -30.523 11.157 20.273 1.00 48.81 82 VAL A N 1
ATOM 656 C CA . VAL A 1 82 ? -31.751 11.952 20.131 1.00 48.81 82 VAL A CA 1
ATOM 657 C C . VAL A 1 82 ? -32.574 11.716 21.383 1.00 48.81 82 VAL A C 1
ATOM 659 O O . VAL A 1 82 ? -32.701 10.530 21.759 1.00 48.81 82 VAL A O 1
#